Protein AF-A0A1R1I509-F1 (afdb_monomer_lite)

pLDDT: mean 85.73, std 16.52, range [47.84, 97.81]

Secondary structure (DSSP, 8-state):
-PPPEEEEEEEHHHHHHHHHHSEEEEEEEETTEEEEEEEETTEEEEEEE-TTSEEEEEEE--HHHHHHHHTT-

Foldseek 3Di:
DDWDKDKDKAFLVVVVVVPVVWAFPDWDDDPQKIWTWTDDPPWIWIWIQDNVRMIMIITTDDCVVVVVVVVVD

Sequence (73 aa):
MKKKLHYEHVDRKNLAVYLGQHEILSAEASDGSHIYRCLAGREETLVIALPDGNALIVSCESQAALDRRRLAR

Radius of gyration: 14.22 Å; chains: 1; bounding box: 29×21×42 Å

Organism: NCBI:txid418702

Structure (mmCIF, N/CA/C/O backbone):
data_AF-A0A1R1I509-F1
#
_entry.id   AF-A0A1R1I509-F1
#
loop_
_atom_site.group_PDB
_atom_site.id
_atom_site.type_symbol
_atom_site.label_atom_id
_atom_site.label_alt_id
_atom_site.label_comp_id
_atom_site.label_asym_id
_atom_site.label_entity_id
_atom_site.label_seq_id
_atom_site.pdbx_PDB_ins_code
_atom_site.Cartn_x
_atom_site.Cartn_y
_atom_site.Cartn_z
_atom_site.occupancy
_atom_site.B_iso_or_equiv
_atom_site.auth_seq_id
_atom_site.auth_comp_id
_atom_site.auth_asym_id
_atom_site.auth_atom_id
_atom_site.pdbx_PDB_model_num
ATOM 1 N N . MET A 1 1 ? -3.868 14.765 23.234 1.00 54.62 1 MET A N 1
ATOM 2 C CA . MET A 1 1 ? -3.194 13.445 23.311 1.00 54.62 1 MET A CA 1
ATOM 3 C C . MET A 1 1 ? -2.452 13.210 22.005 1.00 54.62 1 MET A C 1
ATOM 5 O O . MET A 1 1 ? -3.056 13.416 20.961 1.00 54.62 1 MET A O 1
ATOM 9 N N . LYS A 1 2 ? -1.164 12.840 22.039 1.00 58.72 2 LYS A N 1
ATOM 10 C CA . LYS A 1 2 ? -0.409 12.507 20.818 1.00 58.72 2 LYS A CA 1
ATOM 11 C C . LYS A 1 2 ? -0.911 11.155 20.294 1.00 58.72 2 LYS A C 1
ATOM 13 O O . LYS A 1 2 ? -0.910 10.189 21.053 1.00 58.72 2 LYS A O 1
ATOM 18 N N . LYS A 1 3 ? -1.389 11.100 19.048 1.00 68.62 3 LYS A N 1
ATOM 19 C CA . LYS A 1 3 ? -1.764 9.841 18.387 1.00 68.62 3 LYS A CA 1
ATOM 20 C C . LYS A 1 3 ? -0.481 9.068 18.068 1.00 68.62 3 LYS A C 1
ATOM 22 O O . LYS A 1 3 ? 0.474 9.667 17.574 1.00 68.62 3 LYS A O 1
ATOM 27 N N . LYS A 1 4 ? -0.426 7.778 18.409 1.00 81.62 4 LYS A N 1
ATOM 28 C CA . LYS A 1 4 ? 0.732 6.934 18.096 1.00 81.62 4 LYS A CA 1
ATOM 29 C C . LYS A 1 4 ? 0.578 6.432 16.663 1.00 81.62 4 LYS A C 1
ATOM 31 O O . LYS A 1 4 ? -0.455 5.860 16.329 1.00 81.62 4 LYS A O 1
ATOM 36 N N . LEU A 1 5 ? 1.593 6.681 15.844 1.00 86.94 5 LEU A N 1
ATOM 37 C CA . LEU A 1 5 ? 1.680 6.114 14.505 1.00 86.94 5 LEU A CA 1
ATOM 38 C C . LEU A 1 5 ? 2.287 4.717 14.597 1.00 86.94 5 LEU A C 1
ATOM 40 O O . LEU A 1 5 ? 3.261 4.511 15.329 1.00 86.94 5 LEU A O 1
ATOM 44 N N . HIS A 1 6 ? 1.712 3.792 13.844 1.00 89.81 6 HIS A N 1
ATOM 45 C CA . HIS A 1 6 ? 2.294 2.489 13.564 1.00 89.81 6 HIS A CA 1
ATOM 46 C C . HIS A 1 6 ? 2.855 2.509 12.151 1.00 89.81 6 HIS A C 1
ATOM 48 O O . HIS A 1 6 ? 2.261 3.106 11.254 1.00 89.81 6 HIS A O 1
ATOM 54 N N . TYR A 1 7 ? 4.010 1.886 11.973 1.00 92.75 7 TYR A N 1
ATOM 55 C CA . TYR A 1 7 ? 4.704 1.815 10.698 1.00 92.75 7 TYR A CA 1
ATOM 56 C C . TYR A 1 7 ? 5.149 0.380 10.451 1.00 92.75 7 TYR A C 1
ATOM 58 O O . TYR A 1 7 ? 5.732 -0.261 11.326 1.00 92.75 7 TYR A O 1
ATOM 66 N N . GLU A 1 8 ? 4.873 -0.105 9.250 1.00 95.25 8 GLU A N 1
ATOM 67 C CA . GLU A 1 8 ? 5.273 -1.420 8.774 1.00 95.25 8 GLU A CA 1
ATOM 68 C C . GLU A 1 8 ? 6.104 -1.249 7.507 1.00 95.25 8 GLU A C 1
ATOM 70 O O . GLU A 1 8 ? 5.700 -0.549 6.579 1.00 95.25 8 GLU A O 1
ATOM 75 N N . HIS A 1 9 ? 7.278 -1.874 7.483 1.00 97.38 9 HIS A N 1
ATOM 76 C CA . HIS A 1 9 ? 8.129 -1.911 6.304 1.00 97.38 9 HIS A CA 1
ATOM 77 C C . HIS A 1 9 ? 7.827 -3.175 5.504 1.00 97.38 9 HIS A C 1
ATOM 79 O O . HIS A 1 9 ? 7.905 -4.279 6.043 1.00 97.38 9 HIS A O 1
ATOM 85 N N . VAL A 1 10 ? 7.517 -3.018 4.221 1.00 97.75 10 VAL A N 1
ATOM 86 C CA . VAL A 1 10 ? 7.128 -4.120 3.338 1.00 97.75 10 VAL A CA 1
ATOM 87 C C . VAL A 1 10 ? 7.913 -4.083 2.034 1.00 97.75 10 VAL A C 1
ATOM 89 O O . VAL A 1 10 ? 8.343 -3.027 1.576 1.00 97.75 10 VAL A O 1
ATOM 92 N N . ASP A 1 11 ? 8.091 -5.251 1.423 1.00 97.81 11 ASP A N 1
ATOM 93 C CA . ASP A 1 11 ? 8.649 -5.354 0.077 1.00 97.81 11 ASP A CA 1
ATOM 94 C C . ASP A 1 11 ? 7.598 -5.028 -1.002 1.00 97.81 11 ASP A C 1
ATOM 96 O O . ASP A 1 11 ? 6.395 -4.908 -0.738 1.00 97.81 11 ASP A O 1
ATOM 100 N N . ARG A 1 12 ? 8.048 -4.940 -2.257 1.00 95.75 12 ARG A N 1
ATOM 101 C CA . ARG A 1 12 ? 7.192 -4.680 -3.422 1.00 95.75 12 ARG A CA 1
ATOM 102 C C . ARG A 1 12 ? 6.030 -5.664 -3.572 1.00 95.75 12 ARG A C 1
ATOM 104 O O . ARG A 1 12 ? 4.959 -5.272 -4.034 1.00 95.75 12 ARG A O 1
ATOM 111 N N . LYS A 1 13 ? 6.237 -6.945 -3.253 1.00 97.38 13 LYS A N 1
ATOM 112 C CA . LYS A 1 13 ? 5.214 -7.983 -3.432 1.00 97.38 13 LYS A CA 1
ATOM 113 C C . LYS A 1 13 ? 4.091 -7.774 -2.422 1.00 97.38 13 LYS A C 1
ATOM 115 O O . LYS A 1 13 ? 2.923 -7.758 -2.805 1.00 97.38 13 LYS A O 1
ATOM 120 N N . ASN A 1 14 ? 4.447 -7.562 -1.162 1.00 97.56 14 ASN A N 1
ATOM 121 C CA . ASN A 1 14 ? 3.503 -7.297 -0.086 1.00 97.56 14 ASN A CA 1
ATOM 122 C C . ASN A 1 14 ? 2.819 -5.937 -0.261 1.00 97.56 14 ASN A C 1
ATOM 124 O O . ASN A 1 14 ? 1.616 -5.843 -0.031 1.00 97.56 14 ASN A O 1
ATOM 128 N N . LEU A 1 15 ? 3.526 -4.921 -0.772 1.00 96.38 15 LEU A N 1
ATOM 129 C CA . LEU A 1 15 ? 2.919 -3.653 -1.182 1.00 96.38 15 LEU A CA 1
ATOM 130 C C . LEU A 1 15 ? 1.819 -3.866 -2.234 1.00 96.38 15 LEU A C 1
ATOM 132 O O . LEU A 1 15 ? 0.719 -3.339 -2.087 1.00 96.38 15 LEU A O 1
ATOM 136 N N . ALA A 1 16 ? 2.096 -4.630 -3.294 1.00 96.38 16 ALA A N 1
ATOM 137 C CA . ALA A 1 16 ? 1.118 -4.874 -4.354 1.00 96.38 16 ALA A CA 1
ATOM 138 C C . ALA A 1 16 ? -0.125 -5.609 -3.829 1.00 96.38 16 ALA A C 1
ATOM 140 O O . ALA A 1 16 ? -1.249 -5.256 -4.185 1.00 96.38 16 ALA A O 1
ATOM 141 N N . VAL A 1 17 ? 0.072 -6.592 -2.945 1.00 97.12 17 VAL A N 1
ATOM 142 C CA . VAL A 1 17 ? -1.029 -7.278 -2.252 1.00 97.12 17 VAL A CA 1
ATOM 143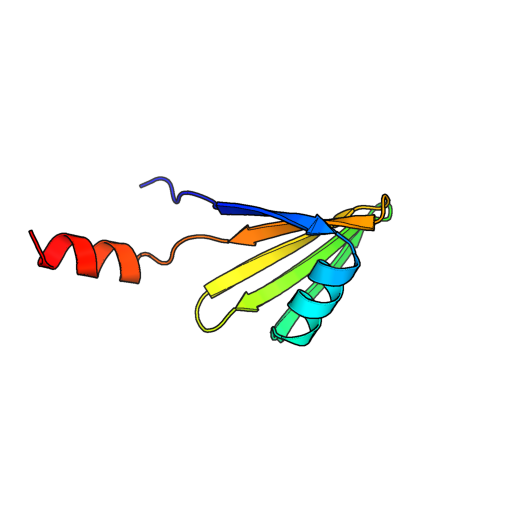 C C . VAL A 1 17 ? -1.829 -6.292 -1.402 1.00 97.12 17 VAL A C 1
ATOM 145 O O . VAL A 1 17 ? -3.054 -6.274 -1.497 1.00 97.12 17 VAL A O 1
ATOM 148 N N . TYR A 1 18 ? -1.155 -5.441 -0.624 1.00 96.06 18 TYR A N 1
ATOM 149 C CA . TYR A 1 18 ? -1.802 -4.448 0.228 1.00 96.06 18 TYR A CA 1
ATOM 150 C C . TYR A 1 18 ? -2.658 -3.472 -0.583 1.00 96.06 18 TYR A C 1
ATOM 152 O O . TYR A 1 18 ? -3.827 -3.269 -0.262 1.00 96.06 18 TYR A O 1
ATOM 160 N N . LEU A 1 19 ? -2.111 -2.896 -1.656 1.00 95.88 19 LEU A N 1
ATOM 161 C CA . LEU A 1 19 ? -2.845 -1.968 -2.522 1.00 95.88 19 LEU A CA 1
ATOM 162 C C . LEU A 1 19 ? -4.006 -2.650 -3.259 1.00 95.88 19 LEU A C 1
ATOM 164 O O . LEU A 1 19 ? -5.010 -2.005 -3.529 1.00 95.88 19 LEU A O 1
ATOM 168 N N . GLY A 1 20 ? -3.905 -3.950 -3.552 1.00 96.56 20 GLY A N 1
ATOM 169 C CA . GLY A 1 20 ? -4.995 -4.717 -4.161 1.00 96.56 20 GLY A CA 1
ATOM 170 C C . GLY A 1 20 ? -6.158 -5.035 -3.214 1.00 96.56 20 GLY A C 1
ATOM 171 O O . GLY A 1 20 ? -7.230 -5.415 -3.677 1.00 96.56 20 GLY A O 1
ATOM 172 N N . GLN A 1 21 ? -5.959 -4.903 -1.901 1.00 96.06 21 GLN A N 1
ATOM 173 C CA . GLN A 1 21 ? -6.962 -5.215 -0.875 1.00 96.06 21 GLN A CA 1
ATOM 174 C C . GLN A 1 21 ? -7.670 -3.977 -0.314 1.00 96.06 21 GLN A C 1
ATOM 176 O O . GLN A 1 21 ? -8.682 -4.118 0.373 1.00 96.06 21 GLN A O 1
ATOM 181 N N . HIS A 1 22 ? -7.150 -2.780 -0.584 1.00 95.69 22 HIS A N 1
ATOM 182 C CA . HIS A 1 22 ? -7.602 -1.541 0.039 1.00 95.69 22 HIS A CA 1
ATOM 183 C C . HIS A 1 22 ? -8.018 -0.507 -1.002 1.00 95.69 22 HIS A C 1
ATOM 185 O O . HIS A 1 22 ? -7.451 -0.425 -2.089 1.00 95.69 22 HIS A O 1
ATOM 191 N N . GLU A 1 23 ? -9.007 0.311 -0.652 1.00 96.12 23 GLU A N 1
ATOM 192 C CA . GLU A 1 23 ? -9.452 1.403 -1.512 1.00 96.12 23 GLU A CA 1
ATOM 193 C C . GLU A 1 23 ? -8.416 2.531 -1.501 1.00 96.12 23 GLU A C 1
ATOM 195 O O . GLU A 1 23 ? -8.008 2.990 -0.434 1.00 96.12 23 GLU A O 1
ATOM 200 N N . ILE A 1 24 ? -8.002 2.991 -2.682 1.00 96.88 24 ILE A N 1
ATOM 201 C CA . ILE A 1 24 ? -7.076 4.117 -2.834 1.00 96.88 24 ILE A CA 1
ATOM 202 C C . ILE A 1 24 ? -7.896 5.403 -2.954 1.00 96.88 24 ILE A C 1
ATOM 204 O O . ILE A 1 24 ? -8.575 5.628 -3.951 1.00 96.88 24 ILE A O 1
ATOM 208 N N . LEU A 1 25 ? -7.797 6.265 -1.944 1.00 96.50 25 LEU A N 1
ATOM 209 C CA . LEU A 1 25 ? -8.492 7.552 -1.878 1.00 96.50 25 LEU A CA 1
ATOM 210 C C . LEU A 1 25 ? -7.765 8.643 -2.671 1.00 96.50 25 LEU A C 1
ATOM 212 O O . LEU A 1 25 ? -8.391 9.549 -3.218 1.00 96.50 25 LEU A O 1
ATOM 216 N N . SER A 1 26 ? -6.434 8.597 -2.691 1.00 96.88 26 SER A N 1
ATOM 217 C CA . SER A 1 26 ? -5.597 9.515 -3.469 1.00 96.88 26 SER A CA 1
ATOM 218 C C . SER A 1 26 ? -4.211 8.926 -3.697 1.00 96.88 26 SER A C 1
ATOM 220 O O . SER A 1 26 ? -3.725 8.163 -2.861 1.00 96.88 26 SER A O 1
ATOM 222 N N . ALA A 1 27 ? -3.556 9.330 -4.783 1.00 97.12 27 ALA A N 1
ATOM 223 C CA . ALA A 1 27 ? -2.187 8.943 -5.098 1.00 97.12 27 ALA A CA 1
ATOM 224 C C . ALA A 1 27 ? -1.380 10.152 -5.588 1.00 97.12 27 ALA A C 1
ATOM 226 O O . ALA A 1 27 ? -1.898 10.986 -6.329 1.00 97.12 27 ALA A O 1
ATOM 227 N N . GLU A 1 28 ? -0.115 10.218 -5.189 1.00 97.44 28 GLU A N 1
ATOM 228 C CA . GLU A 1 28 ? 0.854 11.227 -5.609 1.00 97.44 28 GLU A CA 1
ATOM 229 C C . GLU A 1 28 ? 2.190 10.548 -5.921 1.00 97.44 28 GLU A C 1
ATOM 231 O O . GLU A 1 28 ? 2.571 9.582 -5.263 1.00 97.44 28 GLU A O 1
ATOM 236 N N . ALA A 1 29 ? 2.906 11.046 -6.926 1.00 96.19 29 ALA A N 1
ATOM 237 C CA . ALA A 1 29 ? 4.258 10.606 -7.243 1.00 96.19 29 ALA A CA 1
ATOM 238 C C . ALA A 1 29 ? 5.215 11.792 -7.108 1.00 96.19 29 ALA A C 1
ATOM 240 O O . ALA A 1 29 ? 4.953 12.861 -7.657 1.00 96.19 29 ALA A O 1
ATOM 241 N N . SER A 1 30 ? 6.315 11.597 -6.385 1.00 91.81 30 SER A N 1
ATOM 242 C CA . SER A 1 30 ? 7.332 12.620 -6.146 1.00 91.81 30 SER A CA 1
ATOM 243 C C . SER A 1 30 ? 8.707 11.968 -6.036 1.00 91.81 30 SER A C 1
ATOM 245 O O . SER A 1 30 ? 8.885 11.022 -5.270 1.00 91.81 30 SER A O 1
ATOM 247 N N . ASP A 1 31 ? 9.663 12.435 -6.843 1.00 91.44 31 ASP A N 1
ATOM 248 C CA . ASP A 1 31 ? 11.066 11.997 -6.834 1.00 91.44 31 ASP A CA 1
ATOM 249 C C . ASP A 1 31 ? 11.258 10.465 -6.831 1.00 91.44 31 ASP A C 1
ATOM 251 O O . ASP A 1 31 ? 12.052 9.898 -6.080 1.00 91.44 31 ASP A O 1
ATOM 255 N N . GLY A 1 32 ? 10.484 9.763 -7.666 1.00 90.56 32 GLY A N 1
ATOM 256 C CA . GLY A 1 32 ? 10.520 8.298 -7.792 1.00 90.56 32 GLY A CA 1
ATOM 257 C C . GLY A 1 32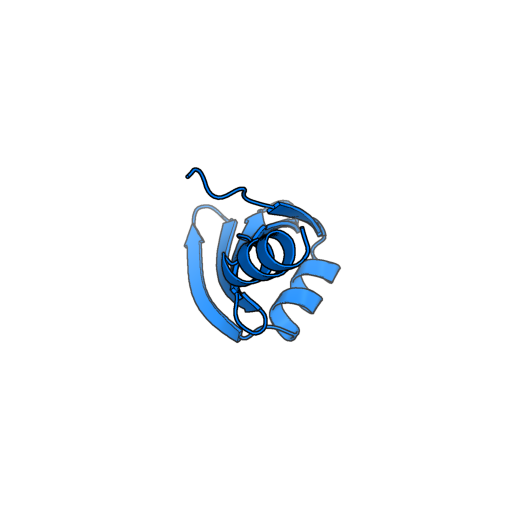 ? 9.803 7.538 -6.670 1.00 90.56 32 GLY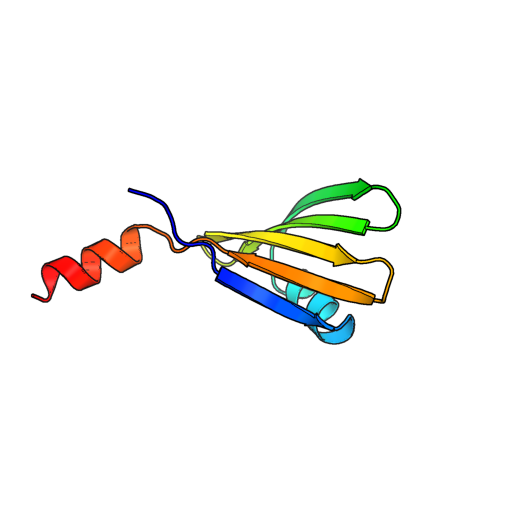 A C 1
ATOM 258 O O . GLY A 1 32 ? 9.620 6.325 -6.775 1.00 90.56 32 GLY A O 1
ATOM 259 N N . SER A 1 33 ? 9.353 8.238 -5.631 1.00 95.75 33 SER A N 1
ATOM 260 C CA . SER A 1 33 ? 8.485 7.695 -4.590 1.00 95.75 33 SER A CA 1
ATOM 261 C C . SER A 1 33 ? 7.020 7.858 -4.980 1.00 95.75 33 SER A C 1
ATOM 263 O O . SER A 1 33 ? 6.647 8.804 -5.675 1.00 95.75 33 SER A O 1
ATOM 265 N N . HIS A 1 34 ? 6.175 6.941 -4.519 1.00 97.19 34 HIS A N 1
ATOM 266 C CA . HIS A 1 34 ? 4.729 7.023 -4.712 1.00 97.19 34 HIS A CA 1
ATOM 267 C C . HIS A 1 34 ? 4.035 6.977 -3.360 1.00 97.19 34 HIS A C 1
ATOM 269 O O . HIS A 1 34 ? 4.275 6.071 -2.565 1.00 97.19 34 HIS A O 1
ATOM 275 N N . ILE A 1 35 ? 3.172 7.948 -3.103 1.00 96.94 35 ILE A N 1
ATOM 276 C CA . ILE A 1 35 ? 2.417 8.071 -1.866 1.00 96.94 35 ILE A CA 1
ATOM 277 C C . ILE A 1 35 ? 0.957 7.772 -2.178 1.00 96.94 35 ILE A C 1
ATOM 279 O O . ILE A 1 35 ? 0.354 8.414 -3.035 1.00 96.94 35 ILE A O 1
ATOM 283 N N . TYR A 1 36 ? 0.379 6.816 -1.463 1.00 96.88 36 TYR A N 1
ATOM 284 C CA . TYR A 1 36 ? -1.028 6.456 -1.563 1.00 96.88 36 TYR A CA 1
ATOM 285 C C . TYR A 1 36 ? -1.703 6.726 -0.228 1.00 96.88 36 TYR A C 1
ATOM 287 O O . TYR A 1 36 ? -1.183 6.368 0.828 1.00 96.88 36 TYR A O 1
ATOM 295 N N . ARG A 1 37 ? -2.882 7.335 -0.270 1.00 96.50 37 ARG A N 1
ATOM 296 C CA . ARG A 1 37 ? -3.785 7.372 0.875 1.00 96.50 37 ARG A CA 1
ATOM 297 C C . ARG A 1 37 ? -4.827 6.291 0.659 1.00 96.50 37 ARG A C 1
ATOM 299 O O . ARG A 1 37 ? -5.547 6.344 -0.336 1.00 96.50 37 ARG A O 1
ATOM 306 N N . CYS A 1 38 ? -4.885 5.327 1.563 1.00 95.44 38 CYS A N 1
ATOM 307 C CA . CYS A 1 38 ? -5.750 4.164 1.440 1.00 95.44 38 CYS A CA 1
ATOM 308 C C . CYS A 1 38 ? -6.759 4.110 2.586 1.00 95.44 38 CYS A C 1
ATOM 310 O O . CYS A 1 38 ? -6.517 4.643 3.670 1.00 95.44 38 CYS A O 1
ATOM 312 N N . LEU A 1 39 ? -7.883 3.439 2.352 1.00 92.69 39 LEU A N 1
ATOM 313 C CA . LEU A 1 39 ? -8.864 3.113 3.378 1.00 92.69 39 LEU A CA 1
ATOM 314 C C . LEU A 1 39 ? -8.774 1.618 3.713 1.00 92.69 39 LEU A C 1
ATOM 316 O O . LEU A 1 39 ? -9.115 0.755 2.902 1.00 92.69 39 LEU A O 1
ATOM 320 N N . ALA A 1 40 ? -8.319 1.317 4.929 1.00 86.19 40 ALA A N 1
ATOM 321 C CA . ALA A 1 40 ? -8.242 -0.024 5.492 1.00 86.19 40 ALA A CA 1
ATOM 322 C C . ALA A 1 40 ? -9.408 -0.269 6.455 1.00 86.19 40 ALA A C 1
ATOM 324 O O . ALA A 1 40 ? -9.349 -0.004 7.659 1.00 86.19 40 ALA A O 1
ATOM 325 N N . GLY A 1 41 ? -10.528 -0.745 5.908 1.00 84.69 41 GLY A N 1
ATOM 326 C CA . GLY A 1 41 ? -11.766 -0.924 6.664 1.00 84.69 41 GLY A CA 1
ATOM 327 C C . GLY A 1 41 ? -12.378 0.418 7.075 1.00 84.69 41 GLY A C 1
ATOM 328 O O . GLY A 1 41 ? -13.094 1.034 6.296 1.00 84.69 41 GLY A O 1
ATOM 329 N N . ARG A 1 42 ? -12.136 0.859 8.317 1.00 83.50 42 ARG A N 1
ATOM 330 C CA . ARG A 1 42 ? -12.596 2.166 8.843 1.00 83.50 42 ARG A CA 1
ATOM 331 C C . ARG A 1 42 ? -11.449 3.115 9.193 1.00 83.50 42 ARG A C 1
ATOM 333 O O . ARG A 1 42 ? -11.696 4.167 9.779 1.00 83.50 42 ARG A O 1
ATOM 340 N N . GLU A 1 43 ? -10.215 2.725 8.902 1.00 86.50 43 GLU A N 1
ATOM 341 C CA . GLU A 1 43 ? -9.026 3.502 9.229 1.00 86.50 43 GLU A CA 1
ATOM 342 C C . GLU A 1 43 ? -8.327 3.951 7.950 1.00 86.50 43 GLU A C 1
ATOM 344 O O . GLU A 1 43 ? -8.187 3.180 7.003 1.00 86.50 43 GLU A O 1
ATOM 349 N N . GLU A 1 44 ? -7.894 5.208 7.920 1.00 90.25 44 GLU A N 1
ATOM 350 C CA . GLU A 1 44 ? -7.040 5.702 6.845 1.00 90.25 44 GLU A CA 1
ATOM 351 C C . GLU A 1 44 ? -5.590 5.295 7.100 1.00 90.25 44 GLU A C 1
ATOM 353 O O . GLU A 1 44 ? -5.073 5.407 8.219 1.00 90.25 44 GLU A O 1
ATOM 358 N N . THR A 1 45 ? -4.924 4.862 6.037 1.00 94.19 45 THR A N 1
ATOM 359 C CA . THR A 1 45 ? -3.500 4.552 6.026 1.00 94.19 45 THR A CA 1
ATOM 360 C C . THR A 1 45 ? -2.790 5.358 4.951 1.00 94.19 45 THR A C 1
ATOM 362 O O . THR A 1 45 ? -3.368 5.757 3.937 1.00 94.19 45 THR A O 1
ATOM 365 N N . LEU A 1 46 ? -1.513 5.626 5.193 1.00 95.50 46 LEU A N 1
ATOM 366 C CA . LEU A 1 46 ? -0.620 6.245 4.230 1.00 95.50 46 LEU A CA 1
ATOM 367 C C . LEU A 1 46 ? 0.411 5.205 3.808 1.00 95.50 46 LEU A C 1
ATOM 369 O O . LEU A 1 46 ? 1.107 4.648 4.650 1.00 95.50 46 LEU A O 1
ATOM 373 N N . VAL A 1 47 ? 0.524 4.953 2.515 1.00 96.88 47 VAL A N 1
ATOM 374 C CA . VAL A 1 47 ? 1.511 4.038 1.951 1.00 96.88 47 VAL A CA 1
ATOM 375 C C . VAL A 1 47 ? 2.542 4.854 1.193 1.00 96.88 47 VAL A C 1
ATOM 377 O O . VAL A 1 47 ? 2.178 5.650 0.337 1.00 96.88 47 VAL A O 1
ATOM 380 N N . ILE A 1 48 ? 3.819 4.654 1.490 1.00 96.75 48 ILE A N 1
ATOM 381 C CA . ILE A 1 48 ? 4.939 5.329 0.836 1.00 96.75 48 ILE A CA 1
ATOM 382 C C . ILE A 1 48 ? 5.775 4.254 0.152 1.00 96.75 48 ILE A C 1
ATOM 384 O O . ILE A 1 48 ? 6.525 3.545 0.816 1.00 96.75 48 ILE A O 1
ATOM 388 N N . ALA A 1 49 ? 5.631 4.109 -1.160 1.00 97.31 49 ALA A N 1
ATOM 389 C CA . ALA A 1 49 ? 6.483 3.257 -1.976 1.00 97.31 49 ALA A CA 1
ATOM 390 C C . ALA A 1 49 ? 7.766 4.011 -2.331 1.00 97.31 49 ALA A C 1
ATOM 392 O O . ALA A 1 49 ? 7.709 5.102 -2.901 1.00 97.31 49 ALA A O 1
ATOM 393 N N . LEU A 1 50 ? 8.908 3.425 -1.991 1.00 96.12 50 LEU A N 1
ATOM 394 C CA . LEU A 1 50 ? 10.233 3.989 -2.196 1.00 96.12 50 LEU A CA 1
ATOM 395 C C . LEU A 1 50 ? 10.833 3.513 -3.535 1.00 96.12 50 LEU A C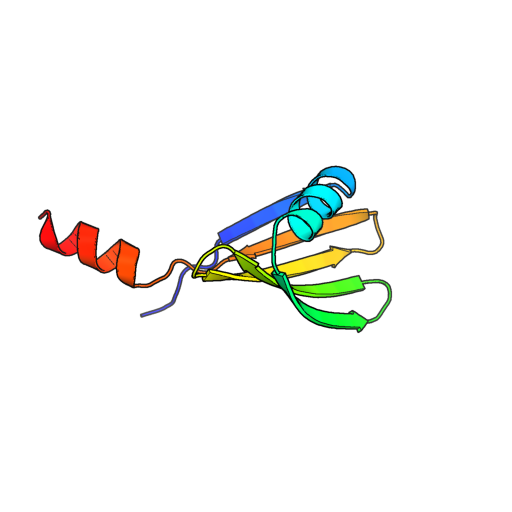 1
ATOM 397 O O . LEU A 1 50 ? 10.449 2.456 -4.051 1.00 96.12 50 LEU A O 1
ATOM 401 N N . PRO A 1 51 ? 11.802 4.253 -4.107 1.00 94.94 51 PRO A N 1
ATOM 402 C CA . PRO A 1 51 ? 12.399 3.914 -5.402 1.00 94.94 51 PRO A CA 1
ATOM 403 C C . PRO A 1 51 ? 13.169 2.585 -5.415 1.00 94.94 51 PRO A C 1
ATOM 405 O O . PRO A 1 51 ? 13.359 1.988 -6.472 1.00 94.94 51 PRO A O 1
ATOM 408 N N . ASP A 1 52 ? 13.616 2.115 -4.249 1.00 94.44 52 ASP A N 1
ATOM 409 C CA . ASP A 1 52 ? 14.368 0.868 -4.069 1.00 94.44 52 ASP A CA 1
ATOM 410 C C . ASP A 1 52 ? 13.478 -0.392 -4.099 1.00 94.44 52 ASP A C 1
ATOM 412 O O . ASP A 1 52 ? 13.976 -1.514 -4.009 1.00 94.44 52 ASP A O 1
ATOM 416 N N . GLY A 1 53 ? 12.162 -0.217 -4.259 1.00 91.00 53 GLY A N 1
ATOM 417 C CA . GLY A 1 53 ? 11.183 -1.299 -4.285 1.00 91.00 53 GLY A CA 1
ATOM 418 C C . GLY A 1 53 ? 10.650 -1.691 -2.909 1.00 91.00 53 GLY A C 1
ATOM 419 O O . GLY A 1 53 ? 9.826 -2.603 -2.834 1.00 91.00 53 GLY A O 1
ATOM 420 N N . ASN A 1 54 ? 11.067 -1.014 -1.842 1.00 96.81 54 ASN A N 1
ATOM 421 C CA . ASN A 1 54 ? 10.462 -1.152 -0.525 1.00 96.81 54 ASN A CA 1
ATOM 422 C C . ASN A 1 54 ? 9.308 -0.164 -0.339 1.00 96.81 54 ASN A C 1
ATOM 424 O O . ASN A 1 54 ? 9.104 0.756 -1.133 1.00 96.81 54 ASN A O 1
ATOM 428 N N . ALA A 1 55 ? 8.533 -0.349 0.723 1.00 97.56 55 ALA A N 1
ATOM 429 C CA . ALA A 1 55 ? 7.490 0.586 1.099 1.00 97.56 55 ALA A CA 1
ATOM 430 C C . ALA A 1 55 ? 7.275 0.656 2.608 1.00 97.56 55 ALA A C 1
ATOM 432 O O . ALA A 1 55 ? 7.586 -0.273 3.352 1.00 97.56 55 ALA A O 1
ATOM 433 N N . LEU A 1 56 ? 6.689 1.768 3.041 1.00 97.19 56 LEU A N 1
ATOM 434 C CA . LEU A 1 56 ? 6.221 1.981 4.402 1.00 97.19 56 LEU A CA 1
ATOM 435 C C . LEU A 1 56 ? 4.704 2.118 4.402 1.00 97.19 56 LEU A C 1
ATOM 437 O O . LEU A 1 56 ? 4.160 2.980 3.717 1.00 97.19 56 LEU A O 1
ATOM 441 N N . ILE A 1 57 ? 4.029 1.301 5.200 1.00 96.38 57 ILE A N 1
ATOM 442 C CA . ILE A 1 57 ? 2.606 1.445 5.496 1.00 96.38 57 ILE A CA 1
ATOM 443 C C . ILE A 1 57 ? 2.501 2.108 6.863 1.00 96.38 57 ILE A C 1
ATOM 445 O O . ILE A 1 57 ? 2.974 1.574 7.864 1.00 96.38 57 ILE A O 1
ATOM 449 N N . VAL A 1 58 ? 1.885 3.282 6.906 1.00 94.44 58 VAL A N 1
ATOM 450 C CA . VAL A 1 58 ? 1.683 4.077 8.113 1.00 94.44 58 VAL A CA 1
ATOM 451 C C . VAL A 1 58 ? 0.202 4.079 8.449 1.00 94.44 58 VAL A C 1
ATOM 453 O O . VAL A 1 58 ? -0.634 4.473 7.639 1.00 94.44 58 VAL A O 1
ATOM 456 N N . SER A 1 59 ? -0.127 3.661 9.664 1.00 90.75 59 SER A N 1
ATOM 457 C CA . SER A 1 59 ? -1.489 3.678 10.188 1.00 90.75 59 SER A CA 1
ATOM 458 C C . SER A 1 59 ? -1.546 4.436 11.509 1.00 90.75 59 SER A C 1
ATOM 460 O O . SER A 1 59 ? -0.552 4.601 12.225 1.00 90.75 59 SER A O 1
ATOM 462 N N . CYS A 1 60 ? -2.732 4.934 11.832 1.00 82.50 60 CYS A N 1
ATOM 463 C CA . CYS A 1 60 ? -3.009 5.561 13.109 1.00 82.50 60 CYS A CA 1
ATOM 464 C C . CYS A 1 60 ? -4.118 4.777 13.800 1.00 82.50 60 CYS A C 1
ATOM 466 O O . CYS A 1 60 ? -5.197 4.640 13.234 1.00 82.50 60 CYS A O 1
ATOM 468 N N . GLU A 1 61 ? -3.893 4.345 15.043 1.00 67.81 61 GLU A N 1
ATOM 469 C CA . GLU A 1 61 ? -4.966 3.744 15.840 1.00 67.81 61 GLU A CA 1
ATOM 470 C C . GLU A 1 61 ? -6.144 4.721 15.963 1.00 67.81 61 GLU A C 1
ATOM 472 O O . GLU A 1 61 ? -5.999 5.851 16.454 1.00 67.81 61 GLU A O 1
ATOM 477 N N . SER A 1 62 ? -7.327 4.277 15.536 1.00 62.00 62 SER A N 1
ATOM 478 C CA . SER A 1 62 ? -8.577 4.970 15.818 1.00 62.00 62 SER A CA 1
ATOM 479 C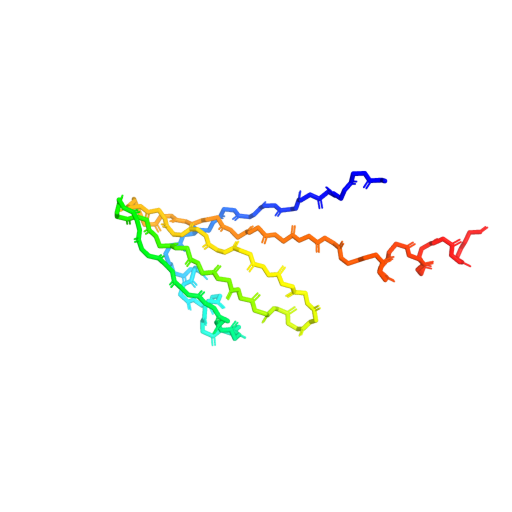 C . SER A 1 62 ? -8.849 4.998 17.328 1.00 62.00 62 SER A C 1
ATOM 481 O O . SER A 1 62 ? -8.751 3.985 18.026 1.00 62.00 62 SER A O 1
ATOM 483 N N . GLN A 1 63 ? -9.270 6.159 17.850 1.00 55.56 63 GLN A N 1
ATOM 484 C CA . GLN A 1 63 ? -9.644 6.342 19.264 1.00 55.56 63 GLN A CA 1
ATOM 485 C C . GLN A 1 63 ? -10.718 5.350 19.745 1.00 55.56 63 GLN A C 1
ATOM 487 O O . GLN A 1 63 ? -10.739 5.007 20.926 1.00 55.56 63 GLN A O 1
ATOM 492 N N . ALA A 1 64 ? -11.542 4.809 18.842 1.00 53.41 64 ALA A N 1
ATOM 493 C CA . ALA A 1 64 ? -12.587 3.848 19.188 1.00 53.41 64 ALA A CA 1
ATOM 494 C C . ALA A 1 64 ? -12.049 2.537 19.803 1.00 53.41 64 ALA A C 1
ATOM 496 O O . ALA A 1 64 ? -12.770 1.869 20.547 1.00 53.41 64 ALA A O 1
ATOM 497 N N . ALA A 1 65 ? -10.800 2.151 19.514 1.00 51.75 65 ALA A N 1
ATOM 498 C CA . ALA A 1 65 ? -10.159 0.985 20.128 1.00 51.75 65 ALA A CA 1
ATOM 499 C C . ALA A 1 65 ? -9.647 1.277 21.554 1.00 51.75 65 ALA A C 1
ATOM 501 O O . ALA A 1 65 ? -9.652 0.393 22.416 1.00 51.75 65 ALA A O 1
ATOM 502 N N . LEU A 1 66 ? -9.252 2.526 21.826 1.00 51.06 66 LEU A N 1
ATOM 503 C CA . LEU A 1 66 ? -8.786 2.976 23.141 1.00 51.06 66 LEU A CA 1
ATOM 504 C C . LEU A 1 66 ? -9.943 3.115 24.140 1.00 51.06 66 LEU A C 1
ATOM 506 O O . LEU A 1 66 ? -9.786 2.741 25.304 1.00 51.06 66 LEU A O 1
ATOM 510 N N . ASP A 1 67 ? -11.113 3.573 23.689 1.00 49.88 67 ASP A N 1
ATOM 511 C CA . ASP A 1 67 ? -12.286 3.747 24.557 1.00 49.88 67 ASP A CA 1
ATOM 512 C C . ASP A 1 67 ? -12.857 2.410 25.056 1.00 49.88 67 ASP A C 1
ATOM 514 O O . ASP A 1 67 ? -13.192 2.282 26.234 1.00 49.88 67 ASP A O 1
ATOM 518 N N . ARG A 1 68 ? -12.864 1.359 24.221 1.00 54.00 68 ARG A N 1
ATOM 519 C CA . ARG A 1 68 ? -13.287 0.010 24.653 1.00 54.00 68 ARG A CA 1
ATOM 520 C C . ARG A 1 68 ? -12.378 -0.582 25.732 1.00 54.00 68 ARG A C 1
ATOM 522 O O . ARG A 1 68 ? -12.860 -1.280 26.615 1.00 54.00 68 ARG A O 1
ATOM 529 N N . ARG A 1 69 ? -11.071 -0.295 25.686 1.00 54.59 69 ARG A N 1
ATOM 530 C CA . ARG A 1 69 ? -10.113 -0.737 26.717 1.00 54.59 69 ARG A CA 1
ATOM 531 C C . ARG A 1 69 ? -10.256 0.039 28.025 1.00 54.59 69 ARG A C 1
ATOM 533 O O . ARG A 1 69 ? -9.968 -0.518 29.078 1.00 54.59 69 ARG A O 1
ATOM 540 N N . ARG A 1 70 ? -10.693 1.302 27.972 1.00 53.25 70 ARG A N 1
ATOM 541 C CA . ARG A 1 70 ? -10.970 2.109 29.172 1.00 53.25 70 ARG A CA 1
ATOM 542 C C . ARG A 1 70 ? -12.228 1.667 29.911 1.00 53.25 70 ARG A C 1
ATOM 544 O O . ARG A 1 70 ? -12.235 1.746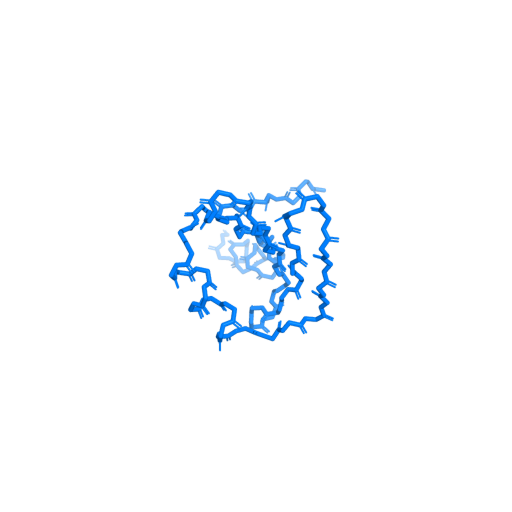 31.126 1.00 53.25 70 ARG A O 1
ATOM 551 N N . LEU A 1 71 ? -13.251 1.198 29.200 1.00 53.56 71 LEU A N 1
ATOM 552 C CA . LEU A 1 71 ? -14.503 0.725 29.807 1.00 53.56 71 LEU A CA 1
ATOM 553 C C . LEU A 1 71 ? -14.393 -0.664 30.465 1.00 53.56 71 LEU A C 1
ATOM 555 O O . LEU A 1 71 ? -15.277 -1.046 31.221 1.00 53.56 71 LEU A O 1
ATOM 559 N N . ALA A 1 72 ? -13.333 -1.423 30.173 1.00 55.50 72 ALA A N 1
ATOM 560 C CA . ALA A 1 72 ? -13.088 -2.758 30.726 1.00 55.50 72 ALA A CA 1
ATOM 561 C C . ALA A 1 72 ? -12.172 -2.753 31.972 1.00 55.50 72 ALA A C 1
ATOM 563 O O . ALA A 1 72 ? -11.659 -3.805 32.357 1.00 55.50 72 ALA A O 1
ATOM 564 N N . ARG A 1 73 ? -11.924 -1.580 32.565 1.00 47.84 73 ARG A N 1
ATOM 565 C CA . ARG A 1 73 ? -11.106 -1.365 33.765 1.00 47.84 73 ARG A CA 1
ATOM 566 C C . ARG A 1 73 ? -11.909 -0.599 34.802 1.00 47.84 73 ARG A C 1
ATOM 568 O O . ARG A 1 73 ? -11.681 -0.876 35.996 1.00 47.84 73 ARG A O 1
#